Protein AF-A0A6A6KDD6-F1 (afdb_monomer)

Sequence (92 aa):
MIGELSGVSQQELFLWFPVKGIRVDVPSSGLIYFDVGVVDKQFSLSLFENPIECTAADPSDGPIDSRGSDDSRYQPGRLEFEMAQGNLRAAL

Foldseek 3Di:
DAAPDDQKWADDPNDTADFGGKDDPDVVVQWIWTCSPPDTDIDGVVLPPDDDDDDDPPVPDDPPPDPDDDDDPDDRNGIDGRPPPDPPPDDD

Solvent-accessible surface area (backbone atoms only — not comparable to full-atom values): 6223 Å² total; per-residue (Å²): 120,48,64,86,53,76,56,43,31,38,60,52,97,88,42,77,40,60,34,45,30,43,37,60,90,47,77,88,73,43,44,36,35,36,30,50,84,86,54,74,44,82,40,56,49,72,75,62,72,68,68,80,81,85,75,78,83,53,93,81,65,66,89,79,79,81,81,81,81,88,90,73,91,79,72,76,76,63,65,53,72,52,78,76,86,70,83,83,73,80,78,132

Nearest PDB structures (foldseek):
  5tc2-assembly1_B  TM=4.281E-01  e=7.019E+00  Human immunodeficiency virus 1

InterPro domains:
  IPR007493 Protein of unknown function DUF538 [PF04398] (2-49)
  IPR007493 Protein of unknown function DUF538 [PTHR31676] (2-54)
  IPR036758 At5g01610-like superfamily [G3DSA:2.30.240.10] (1-59)
  IPR036758 At5g01610-like superfamily [SSF141562] (2-55)

Mean predicted aligned error: 14.01 Å

Radius of gyration: 16.72 Å; Cα contacts (8 Å, |Δi|>4): 101; chains: 1; bounding box: 39×35×46 Å

Structure (mmCIF, N/CA/C/O backbone):
data_AF-A0A6A6KDD6-F1
#
_entry.id   AF-A0A6A6KDD6-F1
#
loop_
_atom_site.group_PDB
_atom_site.id
_atom_site.type_symbol
_atom_site.label_atom_id
_atom_site.label_alt_id
_atom_site.label_comp_id
_atom_site.label_asym_id
_atom_site.label_entity_id
_atom_site.label_seq_id
_atom_site.pdbx_PDB_ins_code
_atom_site.Cartn_x
_atom_site.Cartn_y
_atom_site.Cartn_z
_atom_site.occupancy
_atom_site.B_iso_or_equiv
_atom_site.auth_seq_id
_atom_site.auth_comp_id
_atom_site.auth_asym_id
_atom_site.auth_atom_id
_atom_site.pdbx_PDB_model_num
ATOM 1 N N . MET A 1 1 ? -12.457 1.476 1.651 1.00 72.44 1 MET A N 1
ATOM 2 C CA . MET A 1 1 ? -11.547 0.565 0.927 1.00 72.44 1 MET A CA 1
ATOM 3 C C . MET A 1 1 ? -11.109 1.237 -0.359 1.00 72.44 1 MET A C 1
ATOM 5 O O . MET A 1 1 ? -11.955 1.808 -1.036 1.00 72.44 1 MET A O 1
ATOM 9 N N . ILE A 1 2 ? -9.813 1.193 -0.655 1.00 84.69 2 ILE A N 1
ATOM 10 C CA . ILE A 1 2 ? -9.214 1.604 -1.929 1.00 84.69 2 ILE A CA 1
ATOM 11 C C . ILE A 1 2 ? -8.872 0.317 -2.689 1.00 84.69 2 ILE A C 1
ATOM 13 O O . ILE A 1 2 ? -8.331 -0.610 -2.088 1.00 84.69 2 ILE A O 1
ATOM 17 N N . GLY A 1 3 ? -9.205 0.243 -3.974 1.00 87.12 3 GLY A N 1
ATOM 18 C CA . GLY A 1 3 ? -8.957 -0.921 -4.831 1.00 87.12 3 GLY A CA 1
ATOM 19 C C . GLY A 1 3 ? -8.370 -0.513 -6.180 1.00 87.12 3 GLY A C 1
ATOM 20 O O . GLY A 1 3 ? -8.116 0.668 -6.399 1.00 87.12 3 GLY A O 1
ATOM 21 N N . GLU A 1 4 ? -8.160 -1.498 -7.060 1.00 85.38 4 GLU A N 1
ATOM 22 C CA . GLU A 1 4 ? -7.639 -1.304 -8.428 1.00 85.38 4 GLU A CA 1
ATOM 23 C C . GLU A 1 4 ? -6.299 -0.549 -8.467 1.00 85.38 4 GLU A C 1
ATOM 25 O O . GLU A 1 4 ? -6.055 0.319 -9.302 1.00 85.38 4 GLU A O 1
ATOM 30 N N . LEU A 1 5 ? -5.413 -0.889 -7.530 1.00 87.50 5 LEU A N 1
ATOM 31 C CA . LEU A 1 5 ? -4.098 -0.270 -7.407 1.00 87.50 5 LEU A CA 1
ATOM 32 C C . LEU A 1 5 ? -3.111 -0.805 -8.458 1.00 87.50 5 LEU A C 1
ATOM 34 O O . LEU A 1 5 ? -3.088 -1.994 -8.782 1.00 87.50 5 LEU A O 1
ATOM 38 N N . SER A 1 6 ? -2.250 0.086 -8.950 1.00 85.44 6 SER A N 1
ATOM 39 C CA . SER A 1 6 ? -1.135 -0.219 -9.855 1.00 85.44 6 SER A CA 1
ATOM 40 C C . SER A 1 6 ? 0.120 0.545 -9.429 1.00 85.44 6 SER A C 1
ATOM 42 O O . SER A 1 6 ? 0.002 1.646 -8.898 1.00 85.44 6 SER A O 1
ATOM 44 N N . GLY A 1 7 ? 1.312 -0.010 -9.670 1.00 86.75 7 GLY A N 1
ATOM 45 C CA . GLY A 1 7 ? 2.594 0.624 -9.308 1.00 86.75 7 GLY A CA 1
ATOM 46 C C . GLY A 1 7 ? 2.966 0.529 -7.821 1.00 86.75 7 GLY A C 1
ATOM 47 O O . GLY A 1 7 ? 3.999 1.046 -7.403 1.00 86.75 7 GLY A O 1
ATOM 48 N N . VAL A 1 8 ? 2.146 -0.149 -7.014 1.00 87.38 8 VAL A N 1
ATOM 49 C CA . VAL A 1 8 ? 2.415 -0.406 -5.595 1.00 87.38 8 VAL A CA 1
ATOM 50 C C . VAL A 1 8 ? 2.674 -1.894 -5.404 1.00 87.38 8 VAL A C 1
ATOM 52 O O . VAL A 1 8 ? 1.836 -2.735 -5.744 1.00 87.38 8 VAL A O 1
ATOM 55 N N . SER A 1 9 ? 3.832 -2.218 -4.836 1.00 87.56 9 SER A N 1
ATOM 56 C CA . SER A 1 9 ? 4.220 -3.588 -4.527 1.00 87.56 9 SER A CA 1
ATOM 57 C C . SER A 1 9 ? 4.774 -3.692 -3.108 1.00 87.56 9 SER A C 1
ATOM 59 O O . SER A 1 9 ? 5.298 -2.733 -2.542 1.00 87.56 9 SER A O 1
ATOM 61 N N . GLN A 1 10 ? 4.616 -4.863 -2.506 1.00 86.69 10 GLN A N 1
ATOM 62 C CA . GLN A 1 10 ? 5.112 -5.153 -1.171 1.00 86.69 10 GLN A CA 1
ATOM 63 C C . GLN A 1 10 ? 6.136 -6.273 -1.235 1.00 86.69 10 GLN A C 1
ATOM 65 O O . GLN A 1 10 ? 5.901 -7.295 -1.883 1.00 86.69 10 GLN A O 1
ATOM 70 N N . GLN A 1 11 ? 7.228 -6.122 -0.488 1.00 86.06 11 GLN A N 1
ATOM 71 C CA . GLN A 1 11 ? 8.212 -7.181 -0.381 1.00 86.06 11 GLN A CA 1
ATOM 72 C C . GLN A 1 11 ? 7.903 -8.171 0.741 1.00 86.06 11 GLN A C 1
ATOM 74 O O . GLN A 1 11 ? 7.766 -7.799 1.908 1.00 86.06 11 GLN A O 1
ATOM 79 N N . GLU A 1 12 ? 7.897 -9.455 0.407 1.00 81.81 12 GLU A N 1
ATOM 80 C CA . GLU A 1 12 ? 7.823 -10.563 1.352 1.00 81.81 12 GLU A CA 1
ATOM 81 C C . GLU A 1 12 ? 8.875 -11.610 1.007 1.00 81.81 12 GLU A C 1
ATOM 83 O O . GLU A 1 12 ? 8.936 -12.070 -0.127 1.00 81.81 12 GLU A O 1
ATOM 88 N N . LEU A 1 13 ? 9.706 -11.996 1.986 1.00 79.81 13 LEU A N 1
ATOM 89 C CA . LEU A 1 13 ? 10.742 -13.023 1.797 1.00 79.81 13 LEU A CA 1
ATOM 90 C C . LEU A 1 13 ? 11.528 -12.813 0.484 1.00 79.81 13 LEU A C 1
ATOM 92 O O . LEU A 1 13 ? 11.740 -13.751 -0.277 1.00 79.81 13 LEU A O 1
ATOM 96 N N . PHE A 1 14 ? 11.918 -11.562 0.209 1.00 82.00 14 PHE A N 1
ATOM 97 C CA . PHE A 1 14 ? 12.625 -11.100 -1.000 1.00 82.00 14 PHE A CA 1
ATOM 98 C C . PHE A 1 14 ? 11.790 -10.953 -2.289 1.00 82.00 14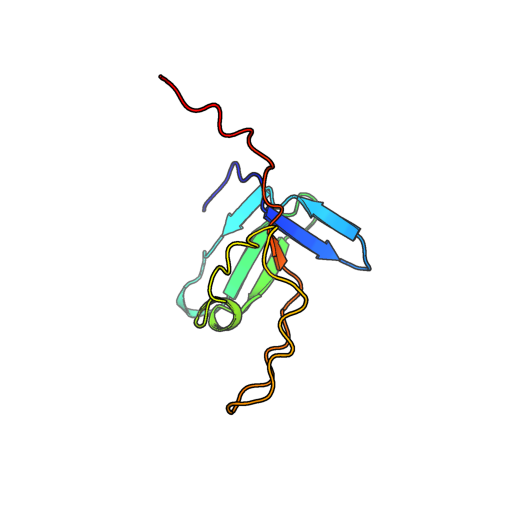 PHE A C 1
ATOM 100 O O . PHE A 1 14 ? 12.276 -10.318 -3.222 1.00 82.00 14 PHE A O 1
ATOM 107 N N . LEU A 1 15 ? 10.549 -11.435 -2.339 1.00 86.56 15 LEU A N 1
ATOM 108 C CA . LEU A 1 15 ? 9.650 -11.347 -3.496 1.00 86.56 15 LEU A CA 1
ATOM 109 C C . LEU A 1 15 ? 8.759 -10.104 -3.440 1.00 86.56 15 LEU A C 1
ATOM 111 O O . LEU A 1 15 ? 8.258 -9.756 -2.375 1.00 86.56 15 LEU A O 1
ATOM 115 N N . TRP A 1 16 ? 8.521 -9.478 -4.591 1.00 87.25 16 TRP A N 1
ATOM 116 C CA . TRP A 1 16 ? 7.591 -8.358 -4.739 1.00 87.25 16 TRP A CA 1
ATOM 117 C C . TRP A 1 16 ? 6.212 -8.856 -5.148 1.00 87.25 16 TRP A C 1
ATOM 119 O O . TRP A 1 16 ? 6.059 -9.489 -6.194 1.00 87.25 16 TRP A O 1
ATOM 129 N N . PHE A 1 17 ? 5.203 -8.552 -4.339 1.00 89.50 17 PHE A N 1
ATOM 130 C CA . PHE A 1 17 ? 3.814 -8.883 -4.624 1.00 89.50 17 PHE A CA 1
ATOM 131 C C . PHE A 1 17 ? 3.011 -7.612 -4.899 1.00 89.50 17 PHE A C 1
ATOM 133 O O . PHE A 1 17 ? 3.123 -6.645 -4.141 1.00 89.50 17 PHE A O 1
ATOM 140 N N . PRO A 1 18 ? 2.190 -7.584 -5.961 1.00 90.75 18 PRO A N 1
ATOM 141 C CA . PRO A 1 18 ? 1.366 -6.425 -6.267 1.00 90.75 18 PRO A CA 1
ATOM 142 C C . PRO A 1 18 ? 0.265 -6.260 -5.217 1.00 90.75 18 PRO A C 1
ATOM 144 O O . PRO A 1 18 ? -0.480 -7.204 -4.940 1.00 90.75 18 PRO A O 1
ATOM 147 N N . VAL A 1 19 ? 0.117 -5.047 -4.689 1.00 92.12 19 VAL A N 1
ATOM 148 C CA . VAL A 1 19 ? -0.985 -4.707 -3.782 1.00 92.12 19 VAL A CA 1
ATOM 149 C C . VAL A 1 19 ? -2.246 -4.478 -4.615 1.00 92.12 19 VAL A C 1
ATOM 151 O O . VAL A 1 19 ? -2.242 -3.699 -5.564 1.00 92.12 19 VAL A O 1
ATOM 154 N N . LYS A 1 20 ? -3.330 -5.179 -4.287 1.00 91.12 20 LYS A N 1
ATOM 155 C CA . LYS A 1 20 ? -4.629 -5.121 -4.975 1.00 91.12 20 LYS A CA 1
ATOM 156 C C . LYS A 1 20 ? -5.581 -4.115 -4.344 1.00 91.12 20 LYS A C 1
ATOM 158 O O . LYS A 1 20 ? -6.373 -3.493 -5.053 1.00 91.12 20 LYS A O 1
ATOM 163 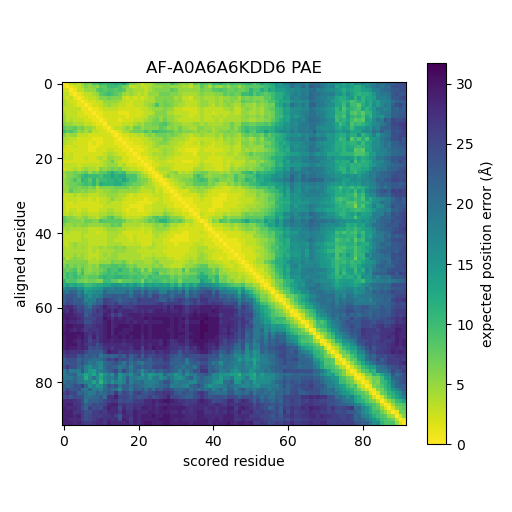N N . GLY A 1 21 ? -5.475 -3.925 -3.033 1.00 91.12 21 GLY A N 1
ATOM 164 C CA . GLY A 1 21 ? -6.301 -2.980 -2.297 1.00 91.12 21 GLY A CA 1
ATOM 165 C C . GLY A 1 21 ? -5.702 -2.589 -0.953 1.00 91.12 21 GLY A C 1
ATOM 166 O O . GLY A 1 21 ? -4.843 -3.278 -0.410 1.00 91.12 21 GLY A O 1
ATOM 167 N N . ILE A 1 22 ? -6.168 -1.461 -0.422 1.00 91.12 22 ILE A N 1
ATOM 168 C CA . ILE A 1 22 ? -5.781 -0.934 0.889 1.00 91.12 22 ILE A CA 1
ATOM 169 C C . ILE A 1 22 ? -7.049 -0.640 1.696 1.00 91.12 22 ILE A C 1
ATOM 171 O O . ILE A 1 22 ? -8.007 -0.024 1.209 1.00 91.12 22 ILE A O 1
ATOM 175 N N . ARG A 1 23 ? -7.071 -1.091 2.950 1.00 90.25 23 ARG A N 1
ATOM 176 C CA . ARG A 1 23 ? -8.222 -0.998 3.853 1.00 90.25 23 ARG A CA 1
ATOM 177 C C . ARG A 1 23 ? -7.820 -0.406 5.199 1.00 90.25 23 ARG A C 1
ATOM 179 O O . ARG A 1 23 ? -6.796 -0.761 5.771 1.00 90.25 23 ARG A O 1
ATOM 186 N N . VAL A 1 24 ? -8.671 0.480 5.708 1.00 88.62 24 VAL A N 1
ATOM 187 C CA . VAL A 1 24 ? -8.549 1.118 7.028 1.00 88.62 24 VAL A CA 1
ATOM 188 C C . VAL A 1 24 ? -9.918 1.016 7.689 1.00 88.62 24 VAL A C 1
ATOM 190 O O . VAL A 1 24 ? -10.662 1.986 7.791 1.00 88.62 24 VAL A O 1
ATOM 193 N N . ASP A 1 25 ? -10.311 -0.208 8.028 1.00 79.62 25 ASP A N 1
ATOM 194 C CA . ASP A 1 25 ? -11.693 -0.480 8.438 1.00 79.62 25 ASP A CA 1
ATOM 195 C C . ASP A 1 25 ? -11.949 -0.147 9.916 1.00 79.62 25 ASP A C 1
ATOM 197 O O . ASP A 1 25 ? -13.094 0.039 10.320 1.00 79.62 25 ASP A O 1
ATOM 201 N N . VAL A 1 26 ? -10.889 -0.025 10.723 1.00 82.00 26 VAL A N 1
ATOM 202 C CA . VAL A 1 26 ? -10.968 0.371 12.136 1.00 82.00 26 VAL A CA 1
ATOM 203 C C . VAL A 1 26 ? -9.966 1.500 12.398 1.00 82.00 26 VAL A C 1
ATOM 205 O O . VAL A 1 26 ? -8.827 1.226 12.784 1.00 82.00 26 VAL A O 1
ATOM 208 N N . PRO A 1 27 ? -10.350 2.775 12.211 1.00 76.50 27 PRO A N 1
ATOM 209 C CA . PRO A 1 27 ? -9.424 3.903 12.341 1.00 76.50 27 PRO A CA 1
ATOM 210 C C . PRO A 1 27 ? -8.834 4.050 13.753 1.00 76.50 27 PRO A C 1
ATOM 212 O O . PRO A 1 27 ? -7.714 4.524 13.900 1.00 76.50 27 PRO A O 1
ATOM 215 N N . SER A 1 28 ? -9.531 3.583 14.795 1.00 85.44 28 SER A N 1
ATOM 216 C CA . SER A 1 28 ? -9.024 3.584 16.177 1.00 85.44 28 SER A CA 1
ATOM 217 C C . SER A 1 28 ? -7.927 2.551 16.447 1.00 85.44 28 SER A C 1
ATOM 219 O O . SER A 1 28 ? -7.233 2.660 17.453 1.00 85.44 28 SER A O 1
ATOM 221 N N . SER A 1 29 ? -7.768 1.544 15.582 1.00 86.44 29 SER A N 1
ATOM 222 C CA . SER A 1 29 ? -6.775 0.479 15.777 1.00 86.44 29 SER A CA 1
ATOM 223 C C . SER A 1 29 ? -5.348 0.923 15.473 1.00 86.44 29 SER A C 1
ATOM 225 O O . SER A 1 29 ? -4.405 0.250 15.876 1.00 86.44 29 SER A O 1
ATOM 227 N N . GLY A 1 30 ? -5.179 2.030 14.745 1.00 88.44 30 GLY A N 1
ATOM 228 C CA . GLY A 1 30 ? -3.863 2.425 14.267 1.00 88.44 30 GLY A CA 1
ATOM 229 C C . GLY A 1 30 ? -3.325 1.524 13.152 1.00 88.44 30 GLY A C 1
ATOM 230 O O . GLY A 1 30 ? -2.131 1.582 12.890 1.00 88.44 30 GLY A O 1
ATOM 231 N N . LEU A 1 31 ? -4.149 0.676 12.521 1.00 89.94 31 LEU A N 1
ATOM 232 C CA . LEU A 1 31 ? -3.706 -0.298 11.519 1.00 89.94 31 LEU A CA 1
ATOM 233 C C . LEU A 1 31 ? -4.250 -0.010 10.114 1.00 89.94 31 LEU A C 1
ATOM 235 O O . LEU A 1 31 ? -5.391 0.421 9.939 1.00 89.94 31 LEU A O 1
ATOM 239 N N . ILE A 1 32 ? -3.432 -0.337 9.114 1.00 89.81 32 ILE A N 1
ATOM 240 C CA . ILE A 1 32 ? -3.768 -0.377 7.691 1.00 89.81 32 ILE A CA 1
ATOM 241 C C . ILE A 1 32 ? -3.553 -1.802 7.174 1.00 89.81 32 ILE A C 1
ATOM 243 O O . ILE A 1 32 ? -2.549 -2.437 7.495 1.00 89.81 32 ILE A O 1
ATOM 247 N N . TYR A 1 33 ? -4.476 -2.289 6.351 1.00 91.19 33 TYR A N 1
ATOM 248 C CA . TYR A 1 33 ? -4.441 -3.623 5.758 1.00 91.19 33 TYR A CA 1
ATOM 249 C C . TYR A 1 33 ? -4.200 -3.521 4.255 1.00 91.19 33 TYR A C 1
ATOM 251 O O . TYR A 1 33 ? -4.892 -2.768 3.568 1.00 91.19 33 TYR A O 1
ATOM 259 N N . PHE A 1 34 ? -3.213 -4.254 3.749 1.00 91.44 34 PHE A N 1
ATOM 260 C CA . PHE A 1 34 ? -2.872 -4.326 2.332 1.00 91.44 34 PHE A CA 1
ATOM 261 C C . PHE A 1 34 ? -3.263 -5.704 1.811 1.00 91.44 34 PHE A C 1
ATOM 263 O O . PHE A 1 34 ? -2.738 -6.715 2.274 1.00 91.44 34 PHE A O 1
ATOM 270 N N . ASP A 1 35 ? -4.162 -5.731 0.839 1.00 91.31 35 ASP A N 1
ATOM 271 C CA . ASP A 1 35 ? -4.567 -6.951 0.157 1.00 91.31 35 ASP A CA 1
ATOM 272 C C . ASP A 1 35 ? -3.536 -7.269 -0.931 1.00 91.31 35 ASP A C 1
ATOM 274 O O . ASP A 1 35 ? -3.425 -6.544 -1.922 1.00 91.31 35 ASP A O 1
ATOM 278 N N . VAL A 1 36 ? -2.765 -8.342 -0.748 1.00 89.38 36 VAL A N 1
ATOM 279 C CA . VAL A 1 36 ? -1.816 -8.866 -1.749 1.00 89.38 36 VAL A CA 1
ATOM 280 C C . VAL A 1 36 ? -2.342 -10.141 -2.429 1.00 89.38 36 VAL A C 1
ATOM 282 O O . VAL A 1 36 ? -1.583 -10.951 -2.962 1.00 89.38 36 VAL A O 1
ATOM 285 N N . GLY A 1 37 ? -3.662 -10.338 -2.421 1.00 82.56 37 GLY A N 1
ATOM 286 C CA . GLY A 1 37 ? -4.398 -11.400 -3.103 1.00 82.56 37 GLY A CA 1
ATOM 287 C C . GLY A 1 37 ? -4.599 -12.665 -2.270 1.00 82.56 37 GLY A C 1
ATOM 288 O O . GLY A 1 37 ? -5.710 -13.182 -2.210 1.00 82.56 37 GLY A O 1
ATOM 289 N N . VAL A 1 38 ? -3.541 -13.190 -1.641 1.00 80.75 38 VAL A N 1
ATOM 290 C CA . VAL A 1 38 ? -3.625 -14.439 -0.848 1.00 80.75 38 VAL A CA 1
ATOM 291 C C . VAL A 1 38 ? -3.833 -14.163 0.643 1.00 80.75 38 VAL A C 1
ATOM 293 O O . VAL A 1 38 ? -4.455 -14.960 1.342 1.00 80.75 38 VAL A O 1
ATOM 296 N N . VAL A 1 39 ? -3.304 -13.045 1.142 1.00 83.88 39 VAL A N 1
ATOM 297 C CA . VAL A 1 39 ? -3.360 -12.672 2.558 1.00 83.88 39 VAL A CA 1
ATOM 298 C C . VAL A 1 39 ? -3.387 -11.155 2.709 1.00 83.88 39 VAL A C 1
ATOM 300 O O . VAL A 1 39 ? -2.749 -10.445 1.933 1.00 83.88 39 VAL A O 1
ATOM 303 N N . ASP A 1 40 ? -4.084 -10.673 3.737 1.00 87.62 40 ASP A N 1
ATOM 304 C CA . ASP A 1 40 ? -4.017 -9.276 4.156 1.00 87.62 40 ASP A CA 1
ATOM 305 C C . ASP A 1 40 ? -2.769 -9.034 5.015 1.00 87.62 40 ASP A C 1
ATOM 307 O O . ASP A 1 40 ? -2.516 -9.721 6.012 1.00 87.62 40 ASP A O 1
ATOM 311 N N . LYS A 1 41 ? -1.991 -8.017 4.657 1.00 88.94 41 LYS A N 1
ATOM 312 C CA . LYS A 1 41 ? -0.803 -7.582 5.394 1.00 88.94 41 LYS A CA 1
ATOM 313 C C . LYS A 1 41 ? -1.145 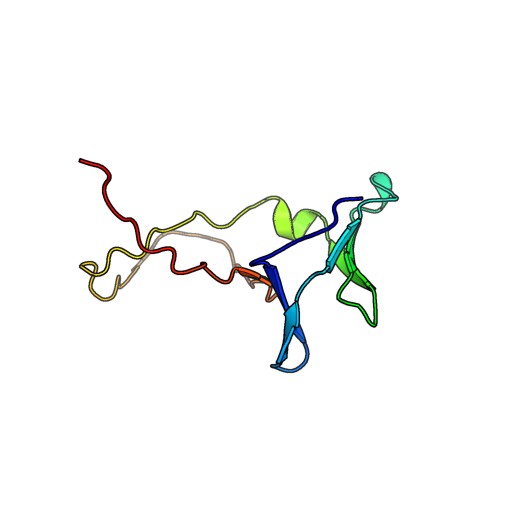-6.407 6.292 1.00 88.94 41 LYS A C 1
ATOM 315 O O . LYS A 1 41 ? -1.715 -5.426 5.833 1.00 88.94 41 LYS A O 1
ATOM 320 N N . GLN A 1 42 ? -0.790 -6.511 7.568 1.00 89.81 42 GLN A N 1
ATOM 321 C CA . GLN A 1 42 ? -1.081 -5.490 8.572 1.00 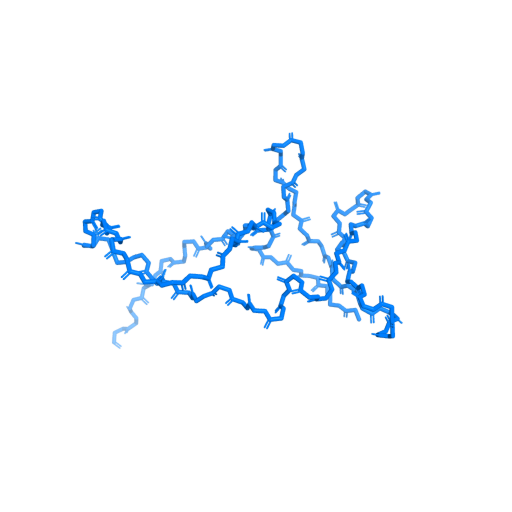89.81 42 GLN A CA 1
ATOM 322 C C . GLN A 1 42 ? 0.113 -4.565 8.769 1.00 89.81 42 GLN A C 1
ATOM 324 O O . GLN A 1 42 ? 1.231 -5.025 9.003 1.00 89.81 42 GLN A O 1
ATOM 329 N N . PHE A 1 43 ? -0.149 -3.266 8.733 1.00 88.44 43 PHE A N 1
ATOM 330 C CA . PHE A 1 43 ? 0.830 -2.212 8.946 1.00 88.44 43 PHE A CA 1
ATOM 331 C C . PHE A 1 43 ? 0.319 -1.210 9.970 1.00 88.44 43 PHE A C 1
ATOM 333 O O . PHE A 1 43 ? -0.877 -0.951 10.042 1.00 88.44 43 PHE A O 1
ATOM 340 N N . SER A 1 44 ? 1.227 -0.619 10.744 1.00 88.50 44 SER A N 1
ATOM 341 C CA . SER A 1 44 ? 0.879 0.501 11.619 1.00 88.50 44 SER A CA 1
ATOM 342 C C . SER A 1 44 ? 0.733 1.788 10.806 1.00 88.50 44 SER A C 1
ATOM 344 O O . SER A 1 44 ? 1.561 2.062 9.938 1.00 88.50 44 SER A O 1
ATOM 346 N N . LEU A 1 45 ? -0.279 2.598 11.120 1.00 85.06 45 LEU A N 1
ATOM 347 C CA . LEU A 1 45 ? -0.511 3.928 10.549 1.00 85.06 45 LEU A CA 1
ATOM 348 C C . LEU A 1 45 ? 0.719 4.826 10.706 1.00 85.06 45 LEU A C 1
ATOM 350 O O . LEU A 1 45 ? 1.057 5.562 9.784 1.00 85.06 45 LEU A O 1
ATOM 354 N N . SER A 1 46 ? 1.436 4.707 11.824 1.00 86.12 46 SER A N 1
ATOM 355 C CA . SER A 1 46 ? 2.626 5.517 12.105 1.00 86.12 46 SER A CA 1
ATOM 356 C C . SER A 1 46 ? 3.770 5.295 11.110 1.00 86.12 46 SER A C 1
ATOM 358 O O . SER A 1 46 ? 4.618 6.167 10.966 1.00 86.12 46 SER A O 1
ATOM 360 N N . LEU A 1 47 ? 3.798 4.171 10.377 1.00 82.44 47 LEU A N 1
ATOM 361 C CA . LEU A 1 47 ? 4.789 3.951 9.310 1.00 82.44 47 LEU A CA 1
ATOM 362 C C . LEU A 1 47 ? 4.626 4.928 8.136 1.00 82.44 47 LEU A C 1
ATOM 364 O O . LEU A 1 47 ? 5.562 5.112 7.365 1.00 82.44 47 LEU A O 1
ATOM 368 N N . PHE A 1 48 ? 3.444 5.529 7.998 1.00 83.25 48 PHE A N 1
ATOM 369 C CA . PHE A 1 48 ? 3.088 6.427 6.901 1.00 83.25 48 PHE A CA 1
ATOM 370 C C . PHE A 1 48 ? 2.932 7.884 7.351 1.00 83.25 48 PHE A C 1
ATOM 372 O O . PHE A 1 48 ? 2.651 8.748 6.527 1.00 83.25 48 PHE A O 1
ATOM 379 N N . GLU A 1 49 ? 3.092 8.163 8.647 1.00 84.81 49 GLU A N 1
ATOM 380 C CA . GLU A 1 49 ? 2.907 9.499 9.225 1.00 84.81 49 GLU A CA 1
ATOM 381 C C . GLU A 1 49 ? 4.022 10.466 8.802 1.00 84.81 49 GLU A C 1
ATOM 383 O O . GLU A 1 49 ? 3.772 11.647 8.567 1.00 84.81 49 GLU A O 1
ATOM 388 N N . ASN A 1 50 ? 5.233 9.936 8.613 1.00 84.00 50 ASN A N 1
ATOM 389 C CA . ASN A 1 50 ? 6.371 10.647 8.042 1.00 84.00 50 ASN A CA 1
ATOM 390 C C . ASN A 1 50 ? 6.719 10.050 6.668 1.00 84.00 50 ASN A C 1
ATOM 392 O O . ASN A 1 50 ? 7.552 9.140 6.593 1.00 84.00 50 ASN A O 1
ATOM 396 N N . PRO A 1 51 ? 6.071 10.512 5.582 1.00 81.44 51 PRO A N 1
ATOM 397 C CA . PRO A 1 51 ? 6.404 10.059 4.239 1.00 81.44 51 PRO A CA 1
ATOM 398 C C . PRO A 1 51 ? 7.841 10.456 3.881 1.00 81.44 51 PRO A C 1
ATOM 400 O O . PRO A 1 51 ? 8.327 11.510 4.287 1.00 81.44 51 PRO A O 1
ATOM 403 N N . ILE A 1 52 ? 8.522 9.605 3.111 1.00 77.88 52 ILE A N 1
ATOM 404 C CA . ILE A 1 52 ? 9.820 9.961 2.529 1.00 77.88 52 ILE A CA 1
ATOM 405 C C . ILE A 1 52 ? 9.581 11.021 1.455 1.00 77.88 52 ILE A C 1
ATOM 407 O O . ILE A 1 52 ? 8.675 10.879 0.631 1.00 77.88 52 ILE A O 1
ATOM 411 N N . GLU A 1 53 ? 10.424 12.048 1.435 1.00 82.38 53 GLU A N 1
ATOM 412 C CA . GLU A 1 53 ? 10.435 13.027 0.354 1.00 82.38 53 GLU A CA 1
ATOM 413 C C . GLU A 1 53 ? 10.769 12.355 -0.986 1.00 82.38 53 GLU A C 1
ATOM 415 O O . GLU A 1 53 ? 11.711 11.567 -1.104 1.00 82.38 53 GLU A O 1
ATOM 420 N N . CYS A 1 54 ? 9.980 12.665 -2.017 1.00 79.81 54 CYS A N 1
ATOM 421 C CA . CYS A 1 54 ? 10.221 12.161 -3.363 1.00 79.81 54 CYS A CA 1
ATOM 422 C C . CYS A 1 54 ? 11.413 12.901 -3.978 1.00 79.81 54 CYS A C 1
ATOM 424 O O . CYS A 1 54 ? 11.254 13.994 -4.519 1.00 79.81 54 CYS A O 1
ATOM 426 N N . THR A 1 55 ? 12.601 12.303 -3.950 1.00 80.06 55 THR A N 1
ATOM 427 C CA . THR A 1 55 ? 13.727 12.809 -4.741 1.00 80.06 55 THR A CA 1
ATOM 428 C C . THR A 1 55 ? 13.566 12.314 -6.173 1.00 80.06 55 THR A C 1
ATOM 430 O O . THR A 1 55 ? 13.681 11.115 -6.437 1.00 80.06 55 THR A O 1
ATOM 433 N N . ALA A 1 56 ? 13.281 13.221 -7.111 1.00 73.62 56 ALA A N 1
ATOM 434 C CA . ALA A 1 56 ? 13.414 12.899 -8.525 1.00 73.62 56 ALA A CA 1
ATOM 435 C C . ALA A 1 56 ? 14.875 12.506 -8.763 1.00 73.62 56 ALA A C 1
ATOM 437 O O . ALA A 1 56 ? 15.771 13.308 -8.514 1.00 73.62 56 ALA A O 1
ATOM 438 N N . ALA A 1 57 ? 15.118 11.265 -9.181 1.00 64.81 57 ALA A N 1
ATOM 439 C CA . ALA A 1 57 ? 16.440 10.867 -9.630 1.00 64.81 57 ALA A CA 1
ATOM 440 C C . ALA A 1 57 ? 16.716 11.631 -10.927 1.00 64.81 57 ALA A C 1
ATOM 442 O O . ALA A 1 57 ? 16.286 11.206 -12.002 1.00 64.81 57 ALA A O 1
ATOM 443 N N . ASP A 1 58 ? 17.356 12.795 -10.826 1.00 67.25 58 ASP A N 1
ATOM 444 C CA . ASP A 1 58 ? 17.882 13.457 -12.004 1.00 67.25 58 ASP A CA 1
ATOM 445 C C . ASP A 1 58 ? 19.003 12.551 -12.535 1.00 67.25 58 ASP A C 1
ATOM 447 O O . ASP A 1 58 ? 19.946 12.247 -11.800 1.00 67.25 58 ASP A O 1
ATOM 451 N N . PRO A 1 59 ? 18.925 12.052 -13.780 1.00 60.88 59 PRO A N 1
ATOM 452 C CA . PRO A 1 59 ? 19.969 11.194 -14.337 1.00 60.88 59 PRO A CA 1
ATOM 453 C C . PRO A 1 59 ? 21.340 11.889 -14.423 1.00 60.88 59 PRO A C 1
ATOM 455 O O . PRO A 1 59 ? 22.328 11.230 -14.750 1.00 60.88 59 PRO A O 1
ATOM 458 N N . SER A 1 60 ? 21.409 13.198 -14.154 1.00 62.06 60 SER A N 1
ATOM 459 C CA . SER A 1 60 ? 22.653 13.970 -14.079 1.00 62.06 60 SER A CA 1
ATOM 460 C C . SER A 1 60 ? 23.255 14.066 -1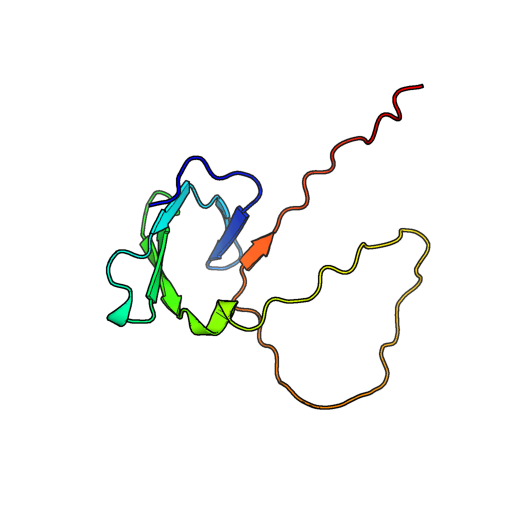2.671 1.00 62.06 60 SER A C 1
ATOM 462 O O . SER A 1 60 ? 24.410 14.484 -12.549 1.00 62.06 60 SER A O 1
ATOM 464 N N . ASP A 1 61 ? 22.529 13.673 -11.621 1.00 60.22 61 ASP A N 1
ATOM 465 C CA . ASP A 1 61 ? 23.047 13.703 -10.256 1.00 60.22 61 ASP A CA 1
ATOM 466 C C . ASP A 1 61 ? 23.967 12.497 -10.027 1.00 60.22 61 ASP A C 1
ATOM 468 O O . ASP A 1 61 ? 23.546 11.346 -9.893 1.00 60.22 61 ASP A O 1
ATOM 472 N N . GLY A 1 62 ? 25.276 12.767 -10.009 1.00 59.22 62 GLY A N 1
ATOM 473 C CA . GLY A 1 62 ? 26.278 11.814 -9.535 1.00 59.22 62 GLY A CA 1
ATOM 474 C C . GLY A 1 62 ? 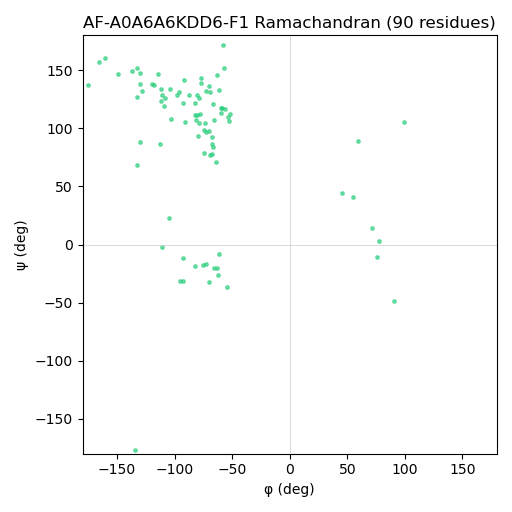26.012 11.389 -8.080 1.00 59.22 62 GLY A C 1
ATOM 475 O O . GLY A 1 62 ? 25.157 11.971 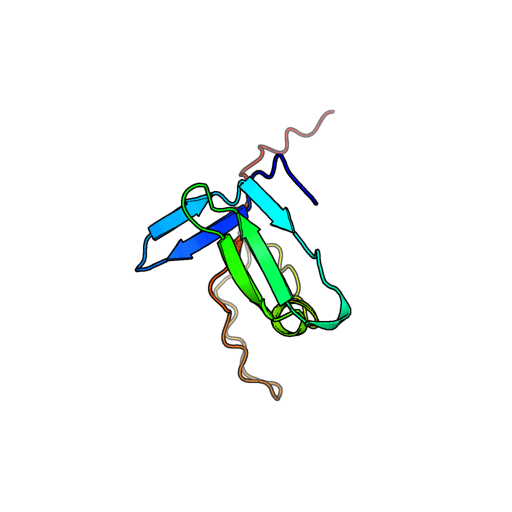-7.415 1.00 59.22 62 GLY A O 1
ATOM 476 N N . PRO A 1 63 ? 26.738 10.385 -7.549 1.00 55.22 63 PRO A N 1
ATOM 477 C CA . PRO A 1 63 ? 26.472 9.834 -6.222 1.00 55.22 63 PRO A CA 1
ATOM 478 C C . PRO A 1 63 ? 26.459 10.944 -5.166 1.00 55.22 63 PRO A C 1
ATOM 480 O O . PRO A 1 63 ? 27.498 11.536 -4.866 1.00 55.22 63 PRO A O 1
ATOM 483 N N . ILE A 1 64 ? 25.275 11.244 -4.628 1.00 58.38 64 ILE A N 1
ATOM 484 C CA . ILE A 1 64 ? 25.117 12.226 -3.560 1.00 58.38 64 ILE A CA 1
ATOM 485 C C . ILE A 1 64 ? 25.685 11.590 -2.290 1.00 58.38 64 ILE A C 1
ATOM 487 O O . ILE A 1 64 ? 25.036 10.793 -1.614 1.00 58.38 64 ILE A O 1
ATOM 491 N N . ASP A 1 65 ? 26.938 11.924 -1.989 1.00 57.25 65 A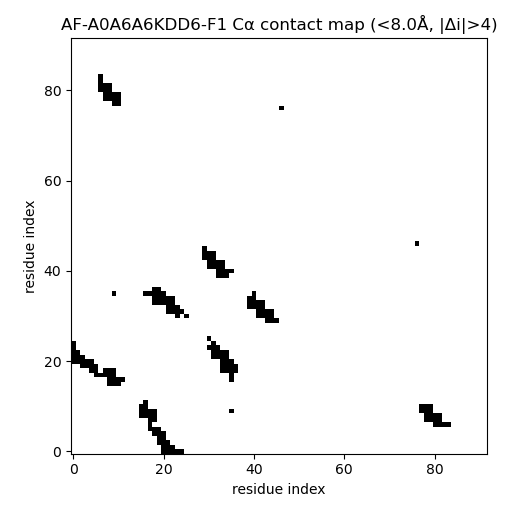SP A N 1
ATOM 492 C CA . ASP A 1 65 ? 27.611 11.584 -0.739 1.00 57.25 65 ASP A CA 1
ATOM 493 C C . ASP A 1 65 ? 27.033 12.504 0.356 1.00 57.25 65 ASP A C 1
ATOM 495 O O . ASP A 1 65 ? 27.603 13.539 0.709 1.00 57.25 65 ASP A O 1
ATOM 499 N N . SER A 1 66 ? 25.836 12.172 0.850 1.00 55.34 66 SER A N 1
ATOM 500 C CA . SER A 1 66 ? 25.129 12.923 1.896 1.00 55.34 66 SER A CA 1
ATOM 501 C C . SER A 1 66 ? 25.845 12.794 3.244 1.00 55.34 66 SER A C 1
ATOM 503 O O . SER A 1 66 ? 25.424 12.058 4.138 1.00 55.34 66 SER A O 1
ATOM 505 N N . ARG A 1 67 ? 26.944 13.533 3.424 1.00 57.66 67 ARG A N 1
ATOM 506 C CA . ARG A 1 67 ? 27.514 13.809 4.747 1.00 57.66 67 ARG A CA 1
ATOM 507 C C . ARG A 1 67 ? 26.726 14.931 5.431 1.00 57.66 67 ARG A C 1
ATOM 509 O O . ARG A 1 67 ? 27.069 16.099 5.303 1.00 57.66 67 ARG A O 1
ATOM 516 N N . GLY A 1 68 ? 25.742 14.510 6.228 1.00 48.75 68 GLY A N 1
ATOM 517 C CA . GLY A 1 68 ? 25.454 15.069 7.554 1.00 48.75 68 GLY A CA 1
ATOM 518 C C . GLY A 1 68 ? 24.317 16.089 7.682 1.00 48.75 68 GLY A C 1
ATOM 519 O O . GLY A 1 68 ? 24.521 17.269 7.427 1.00 48.75 68 GLY A O 1
ATOM 520 N N . SER A 1 69 ? 23.184 15.661 8.248 1.00 43.03 69 SER A N 1
ATOM 521 C CA . SER A 1 69 ? 22.574 16.307 9.425 1.00 43.03 69 SER A CA 1
ATOM 522 C C . SER A 1 69 ? 21.502 15.398 10.046 1.00 43.03 69 SER A C 1
ATOM 524 O O . SER A 1 69 ? 21.012 14.482 9.398 1.00 43.03 69 SER A O 1
ATOM 526 N N . ASP A 1 70 ? 21.237 15.630 11.323 1.00 51.25 70 ASP A N 1
ATOM 527 C CA . ASP A 1 70 ? 20.736 14.723 12.359 1.00 51.25 70 ASP A CA 1
ATOM 528 C C . ASP A 1 70 ? 19.401 13.965 12.174 1.00 51.25 70 ASP A C 1
ATOM 530 O O . ASP A 1 70 ? 18.438 14.435 11.579 1.00 51.25 70 ASP A O 1
ATOM 534 N N . ASP A 1 71 ? 19.394 12.812 12.855 1.00 55.75 71 ASP A N 1
ATOM 535 C CA . ASP A 1 71 ? 18.304 12.127 13.567 1.00 55.75 71 ASP A CA 1
ATOM 536 C C . ASP A 1 71 ? 17.025 11.693 12.824 1.00 55.75 71 ASP A C 1
ATOM 538 O O . ASP A 1 71 ? 15.974 12.326 12.842 1.00 55.75 71 ASP A O 1
ATOM 542 N N . SER A 1 72 ? 17.066 10.479 12.282 1.00 44.22 72 SER A N 1
ATOM 543 C CA . SER A 1 72 ? 16.222 9.380 12.774 1.00 44.22 72 SER A CA 1
ATOM 544 C C . SER A 1 72 ? 16.592 8.108 12.017 1.00 44.22 72 SER A C 1
ATOM 546 O O . SER A 1 72 ? 16.833 8.109 10.811 1.00 44.22 72 SER A O 1
ATOM 548 N N . ARG A 1 73 ? 16.686 6.983 12.729 1.00 50.50 73 ARG A N 1
ATOM 549 C CA . ARG A 1 73 ? 16.841 5.661 12.110 1.00 50.50 73 ARG A CA 1
ATOM 550 C C . ARG A 1 73 ? 15.562 5.327 11.342 1.00 50.50 73 ARG A C 1
ATOM 552 O O . ARG A 1 73 ? 14.692 4.634 11.859 1.00 50.50 73 ARG A O 1
ATOM 559 N N . TYR A 1 74 ? 15.464 5.816 10.112 1.00 52.09 74 TYR A N 1
ATOM 560 C CA . TYR A 1 74 ? 14.461 5.402 9.149 1.00 52.09 74 TYR A CA 1
ATOM 561 C C . TYR A 1 74 ? 14.787 3.970 8.715 1.00 52.09 74 TYR A C 1
ATOM 563 O O . TYR A 1 74 ? 15.681 3.728 7.905 1.00 52.09 74 TYR A O 1
ATOM 571 N N . GLN A 1 75 ? 14.116 2.995 9.324 1.00 51.81 75 GLN A N 1
ATOM 572 C CA . GLN A 1 75 ? 14.045 1.650 8.769 1.00 51.81 75 GLN A CA 1
ATOM 573 C C . GLN A 1 75 ? 12.799 1.604 7.885 1.00 51.81 75 GLN A C 1
ATOM 575 O O . GLN A 1 75 ? 11.694 1.573 8.432 1.00 51.81 75 GLN A O 1
ATOM 580 N N . PRO A 1 76 ? 12.932 1.613 6.547 1.00 52.59 76 PRO A N 1
ATOM 581 C CA . PRO A 1 76 ? 11.781 1.408 5.688 1.00 52.59 76 PRO A CA 1
ATOM 582 C C . PRO A 1 76 ? 11.191 0.033 6.004 1.00 52.59 76 PRO A C 1
ATOM 584 O O . PRO A 1 76 ? 11.830 -1.002 5.791 1.00 52.59 76 PRO A O 1
ATOM 587 N N . GLY A 1 77 ? 9.947 0.002 6.483 1.00 51.72 77 GLY A N 1
ATOM 588 C CA . GLY A 1 77 ? 9.095 -1.139 6.177 1.00 51.72 77 GLY A CA 1
ATOM 589 C C . GLY A 1 77 ? 9.057 -1.228 4.653 1.00 51.72 77 GLY A C 1
ATOM 590 O O . GLY A 1 77 ? 8.683 -0.249 4.020 1.00 51.72 77 GLY A O 1
ATOM 591 N N . ARG A 1 78 ? 9.565 -2.329 4.082 1.00 51.59 78 ARG A N 1
ATOM 592 C CA . ARG A 1 78 ? 9.890 -2.513 2.650 1.00 51.59 78 ARG A CA 1
ATOM 593 C C . ARG A 1 78 ? 8.654 -2.437 1.739 1.00 51.59 78 ARG A C 1
ATOM 595 O O . ARG A 1 78 ? 8.189 -3.445 1.206 1.00 51.59 78 ARG A O 1
ATOM 602 N N . LEU A 1 79 ? 8.116 -1.237 1.595 1.00 53.44 79 LEU A N 1
ATOM 603 C CA . LEU A 1 79 ? 7.140 -0.841 0.598 1.00 53.44 79 LEU A CA 1
ATOM 604 C C . LEU A 1 79 ? 7.927 -0.053 -0.446 1.00 53.44 79 LEU A C 1
ATOM 606 O O . LEU A 1 79 ? 8.418 1.036 -0.159 1.00 53.44 79 LEU A O 1
ATOM 610 N N . GLU A 1 80 ? 8.115 -0.646 -1.619 1.00 58.31 80 GLU A N 1
ATOM 611 C CA . GLU A 1 80 ? 8.811 -0.008 -2.736 1.00 58.31 80 GLU A CA 1
ATOM 612 C C . GLU A 1 80 ? 7.771 0.324 -3.794 1.00 58.31 80 GLU A C 1
ATOM 614 O O . GLU A 1 80 ? 6.957 -0.508 -4.213 1.00 58.31 80 GLU A O 1
ATOM 619 N N . PHE A 1 81 ? 7.767 1.596 -4.166 1.00 47.12 81 PHE A N 1
ATOM 620 C CA . PHE A 1 81 ? 6.943 2.112 -5.238 1.00 47.12 81 PHE A CA 1
ATOM 621 C C . PHE A 1 81 ? 7.673 1.829 -6.543 1.00 47.12 81 PHE A C 1
ATOM 623 O O . PHE A 1 81 ? 8.809 2.263 -6.733 1.00 47.12 81 PHE A O 1
ATOM 630 N N . GLU A 1 82 ? 7.028 1.098 -7.445 1.00 43.28 82 GLU A N 1
ATOM 631 C CA . GLU A 1 82 ? 7.582 0.877 -8.771 1.00 43.28 82 GLU A CA 1
ATOM 632 C C . GLU A 1 82 ? 7.249 2.114 -9.609 1.00 43.28 82 GLU A C 1
ATOM 634 O O . GLU A 1 82 ? 6.092 2.364 -9.960 1.00 43.28 82 GLU A O 1
ATOM 639 N N . MET A 1 83 ? 8.259 2.943 -9.886 1.00 44.25 83 MET A N 1
ATOM 640 C CA . MET A 1 83 ? 8.095 4.086 -10.778 1.00 44.25 83 MET A CA 1
ATOM 641 C C . MET A 1 83 ? 7.801 3.556 -12.182 1.00 44.25 83 MET A C 1
ATOM 643 O O . MET A 1 83 ? 8.688 3.032 -12.858 1.00 44.25 83 MET A O 1
ATOM 647 N N . ALA A 1 84 ? 6.555 3.687 -12.637 1.00 41.53 84 ALA A N 1
ATOM 648 C CA . ALA A 1 84 ? 6.218 3.407 -14.023 1.00 41.53 84 ALA A CA 1
ATOM 649 C C . ALA A 1 84 ? 7.046 4.344 -14.915 1.00 41.53 84 ALA A C 1
ATOM 651 O O . ALA A 1 84 ? 6.846 5.559 -14.904 1.00 41.53 84 ALA A O 1
ATOM 652 N N . GLN A 1 85 ? 7.981 3.781 -15.686 1.00 46.06 85 GLN A N 1
ATOM 653 C CA . GLN A 1 85 ? 8.714 4.490 -16.735 1.00 46.06 85 GLN A CA 1
ATOM 654 C C . GLN A 1 85 ? 7.740 4.856 -17.862 1.00 46.06 85 GLN A C 1
ATOM 656 O O . GLN A 1 85 ? 7.649 4.200 -18.899 1.00 46.06 85 GLN A O 1
ATOM 661 N N . GLY A 1 86 ? 6.950 5.900 -17.630 1.00 40.75 86 GLY A N 1
ATOM 662 C CA . GLY A 1 86 ? 6.136 6.545 -18.641 1.00 40.75 86 GLY A CA 1
ATOM 663 C C . GLY A 1 86 ? 7.024 7.445 -19.486 1.00 40.75 86 GLY A C 1
ATOM 664 O O . GLY A 1 86 ? 7.529 8.452 -19.000 1.00 40.75 86 GLY A O 1
ATOM 665 N N . ASN A 1 87 ? 7.206 7.090 -20.759 1.00 44.81 87 ASN A N 1
ATOM 666 C CA . ASN A 1 87 ? 7.789 7.979 -21.761 1.00 44.81 87 ASN A CA 1
ATOM 667 C C . ASN A 1 87 ? 7.021 9.310 -21.771 1.00 44.81 87 ASN A C 1
ATOM 669 O O . ASN A 1 87 ? 5.911 9.386 -22.304 1.00 44.81 87 ASN A O 1
ATOM 673 N N . LEU A 1 88 ? 7.632 10.366 -21.232 1.00 51.50 88 LEU A N 1
ATOM 674 C CA . LEU A 1 88 ? 7.196 11.744 -21.426 1.00 51.50 88 LEU A CA 1
ATOM 675 C C . LEU A 1 88 ? 7.419 12.104 -22.897 1.00 51.50 88 LEU A C 1
ATOM 677 O O . LEU A 1 88 ? 8.458 12.628 -23.293 1.00 51.50 88 LEU A O 1
ATOM 681 N N . ARG A 1 89 ? 6.437 11.792 -23.744 1.00 43.72 89 ARG A N 1
ATOM 682 C CA . ARG A 1 89 ? 6.331 12.443 -25.045 1.00 43.72 89 ARG A CA 1
ATOM 683 C C . ARG A 1 89 ? 5.839 13.859 -24.798 1.00 43.72 89 ARG A C 1
ATOM 685 O O . ARG A 1 89 ? 4.663 14.059 -24.511 1.00 43.72 89 ARG A O 1
ATOM 692 N N . ALA A 1 90 ? 6.759 14.814 -24.904 1.00 39.66 90 ALA A N 1
ATOM 693 C CA . ALA A 1 90 ? 6.428 16.219 -25.068 1.00 39.66 90 ALA A CA 1
ATOM 694 C C . ALA A 1 90 ? 5.444 16.343 -26.242 1.00 39.66 90 ALA A C 1
ATOM 696 O O . ALA A 1 90 ? 5.779 16.020 -27.385 1.00 39.66 90 ALA A O 1
ATOM 697 N N . ALA A 1 91 ? 4.205 16.725 -25.939 1.00 35.25 91 ALA A N 1
ATOM 698 C CA . ALA A 1 91 ? 3.305 17.256 -26.945 1.00 35.25 91 ALA A CA 1
ATOM 699 C C . ALA A 1 91 ? 3.794 18.671 -27.28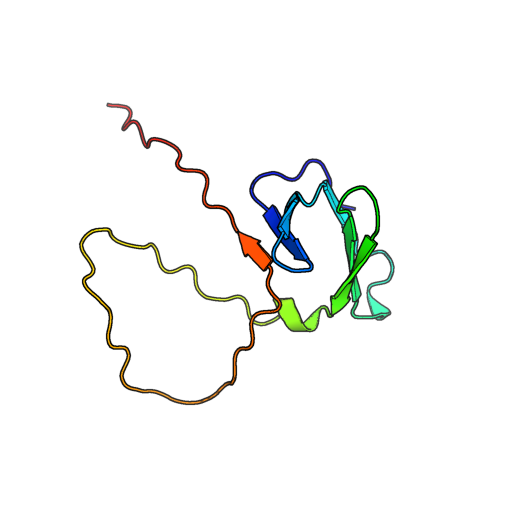9 1.00 35.25 91 ALA A C 1
ATOM 701 O O . ALA A 1 91 ? 4.150 19.427 -26.385 1.00 35.25 91 ALA A O 1
ATOM 702 N N . LEU A 1 92 ? 3.881 18.919 -28.598 1.00 40.28 92 LEU A N 1
ATOM 703 C CA . LEU A 1 92 ? 4.400 20.112 -29.277 1.00 40.28 92 LEU A CA 1
ATOM 704 C C . LEU A 1 92 ? 3.887 21.440 -28.708 1.00 40.28 92 LEU A C 1
ATOM 706 O O . LEU A 1 92 ? 2.672 21.516 -28.417 1.00 40.28 92 LEU A O 1
#

Secondary structure (DSSP, 8-state):
-EES--SEEEEETTEEEE--EEE-S-GGGTEEEEE-SSSEEEEEGGGGTSPPP-----TT-----------------SEEE-----------

Organism: Hevea brasiliensis (NCBI:txid3981)

pLDDT: mean 72.1, std 17.82, range [35.25, 92.12]